Protein 6V4F (pdb70)

CATH classification: 1.10.245.10

Organism: Danio rerio (NCBI:txid7955)

B-factor: mean 29.25, std 13.62, range [14.69, 104.36]

InterPro domains:
  IPR001876 Zinc finger, RanBP2-type [PS01358] (309-328)
  IPR001876 Zinc finger, RanBP2-type [PS50199] (305-334)
  IPR003121 SWIB/MDM2 domain [PF02201] (28-84)
  IPR003121 SWIB/MDM2 domain [PS51925] (22-105)
  IPR013083 Zinc finger, RING/FYVE/PHD-type [G3DSA:3.30.40.10] (434-496)
  IPR015458 MDM4 [PIRSF500699] (6-496)
  IPR016495 p53 negative regulator Mdm2/Mdm4 [PIRSF006748] (3-496)
  IPR036443 Zinc finger, RanBP2-type superfamily [SSF90209] (296-340)
  IPR036885 SWIB/MDM2 domain superfamily [G3DSA:1.10.245.10] (11-108)
  IPR036885 SWIB/MDM2 domain superfamily [SSF47592] (15-117)
  IPR051652 MDM2/MDM4 and MUL1 [PTHR12183] (26-495)

Foldseek 3Di:
DDDPPFKKFFADLLVVLLVVLPDPDGIDTVVVSVVSVVSSQVVVVQADPVHRQKGQCPPHSVCVLLVDRMDGVVGCVSVVVSCVVTIHTD/DDPVVVVVVCCD

Sequence (102 aa):
LPGEGTQVHPRAPLLQILKVAGAQEEVFTVKEVMHHYLGQYIMMKQLYDKQRQHIVHCHDDPLGELLEVGSSFSVKNPSSSPLLYEMLKRNLVILQETFDLWKLLEEN

Nearest PDB structures (foldseek):
  6v4e-assembly1_A  TM=1.009E+00  e=1.513E-18  Danio rerio
  3fdo-assembly3_A  TM=9.880E-01  e=9.657E-14  Homo sapiens
  3fdo-assembly3_A-2  TM=9.880E-01  e=9.657E-14  Homo sapiens
  3fdo-assembly4_A  TM=9.880E-01  e=9.657E-14  Homo sapiens
  3fdo-assembly4_A-2  TM=9.880E-01  e=9.657E-14  Homo sapiens

Radius of gyration: 12.76 Å; Cα contacts (8 Å, |Δi|>4): 145; chains: 2; bounding box: 22×36×26 Å

Solvent-accessible surface area: 5726 Å² total

Secondary structure (DSSP, 8-state):
---SS-EEEE-HHHHHHHHHTT---S-EEHHHHHHHHHHHHHHHT-B-SSSTTEEE-TTSHHHHHHTSSEEETTS-HHHHHHHHHHEEE-/-----HHHH---

Structure (mmCIF, N/CA/C/O backbone):
data_6V4F
#
_entry.id   6V4F
#
_cell.length_a   81.140
_cell.length_b   108.160
_cell.length_c   30.820
_cell.angle_alpha   90.000
_cell.angle_beta   90.000
_cell.angle_gamma   90.000
#
_symmetry.space_group_name_H-M   'C 2 2 21'
#
loop_
_entity.id
_entity.type
_entity.pdbx_description
1 polymer 'Protein Mdm4'
2 polymer 'Stapled Peptide LSQETF(0EH)DLWKLE(MK8)EN(NH2)'
3 non-polymer 'SULFATE ION'
4 water water
#
loop_
_atom_site.group_PDB
_atom_site.id
_atom_site.type_symbol
_atom_site.label_atom_id
_atom_site.label_alt_id
_atom_site.label_comp_id
_atom_site.label_asym_id
_atom_site.label_entity_id
_atom_site.label_seq_id
_atom_site.pdbx_PDB_ins_code
_atom_site.Cartn_x
_atom_site.Cartn_y
_atom_site.Cartn_z
_atom_site.occupancy
_atom_site.B_iso_or_equiv
_atom_site.auth_seq_id
_atom_site.auth_comp_id
_atom_site.auth_asym_id
_atom_site.auth_atom_id
_atom_site.pdbx_PDB_model_num
ATOM 1 N N . LEU A 1 15 ? 23.345 9.410 -11.581 1.00 59.81 17 LEU A N 1
ATOM 2 C CA . LEU A 1 15 ? 22.107 8.849 -11.053 1.00 61.13 17 LEU A CA 1
ATOM 3 C C . LEU A 1 15 ? 21.629 7.681 -11.907 1.00 65.55 17 LEU A C 1
ATOM 4 O O . LEU A 1 15 ? 21.787 7.694 -13.128 1.00 67.63 17 LEU A O 1
ATOM 9 N N . PRO A 1 16 ? 21.037 6.675 -11.265 1.00 66.85 18 PRO A N 1
ATOM 10 C CA . PRO A 1 16 ? 20.518 5.526 -12.013 1.00 68.21 18 PRO A CA 1
ATOM 11 C C . PRO A 1 16 ? 19.443 5.952 -13.001 1.00 69.89 18 PRO A C 1
ATOM 12 O O . PRO A 1 16 ? 18.817 7.006 -12.870 1.00 71.29 18 PRO A O 1
ATOM 16 N N . GLY A 1 17 ? 19.228 5.102 -14.002 1.00 70.51 19 GLY A N 1
ATOM 17 C CA . GLY A 1 17 ? 18.318 5.419 -15.084 1.00 71.05 19 GLY A CA 1
ATOM 18 C C . GLY A 1 17 ? 16.857 5.177 -14.769 1.00 71.45 19 GLY A C 1
ATOM 19 O O . GLY A 1 17 ? 16.341 5.664 -13.759 1.00 73.54 19 GLY A O 1
ATOM 20 N N . GLU A 1 18 ? 16.179 4.425 -15.633 1.00 70.94 20 GLU A N 1
ATOM 21 C CA . GLU A 1 18 ? 14.750 4.176 -15.519 1.00 69.66 20 GLU A CA 1
ATOM 22 C C . GLU A 1 18 ? 14.507 2.751 -15.042 1.00 66.35 20 GLU A C 1
ATOM 23 O O . GLU A 1 18 ? 15.173 1.810 -15.489 1.00 67.13 20 GLU A O 1
ATOM 25 N N . GLY A 1 19 ? 13.539 2.598 -14.139 1.00 61.70 21 GLY A N 1
ATOM 26 C CA . GLY A 1 19 ? 13.245 1.332 -13.517 1.00 57.57 21 GLY A CA 1
ATOM 27 C C . GLY A 1 19 ? 14.082 1.030 -12.291 1.00 53.86 21 GLY A C 1
ATOM 28 O O . GLY A 1 19 ? 13.606 0.347 -11.380 1.00 54.97 21 GLY A O 1
ATOM 29 N N . THR A 1 20 ? 15.317 1.525 -12.246 1.00 50.23 22 THR A N 1
ATOM 30 C CA . THR A 1 20 ? 16.182 1.293 -11.096 1.00 47.03 22 THR A CA 1
ATOM 31 C C . THR A 1 20 ? 15.543 1.855 -9.834 1.00 39.65 22 THR A C 1
ATOM 32 O O . THR A 1 20 ? 15.104 3.008 -9.806 1.00 38.82 22 THR A O 1
ATOM 36 N N . GLN A 1 21 ? 15.498 1.036 -8.786 1.00 37.20 23 GLN A N 1
ATOM 37 C CA . GLN A 1 21 ? 14.838 1.401 -7.541 1.00 34.70 23 GLN A CA 1
ATOM 38 C C . GLN A 1 21 ? 15.803 2.112 -6.601 1.00 32.42 23 GLN A C 1
ATOM 39 O O . GLN A 1 21 ? 16.990 1.783 -6.541 1.00 32.94 23 GLN A O 1
ATOM 45 N N . VAL A 1 22 ? 15.276 3.088 -5.861 1.00 29.29 24 VAL A N 1
ATOM 46 C CA . VAL A 1 22 ? 16.053 3.884 -4.918 1.00 27.27 24 VAL A CA 1
ATOM 47 C C . VAL A 1 22 ? 15.257 4.040 -3.630 1.00 27.25 24 VAL A C 1
ATOM 48 O O . VAL A 1 22 ? 14.021 3.995 -3.629 1.00 28.04 24 VAL A O 1
ATOM 52 N N . HIS A 1 23 ? 15.975 4.231 -2.526 1.00 25.47 25 HIS A N 1
ATOM 53 C CA . HIS A 1 23 ? 15.364 4.492 -1.227 1.00 25.86 25 HIS A CA 1
ATOM 54 C C . HIS A 1 23 ? 15.795 5.869 -0.745 1.00 26.00 25 HIS A C 1
ATOM 55 O O . HIS A 1 23 ? 16.998 6.091 -0.524 1.00 25.64 25 HIS A O 1
ATOM 62 N N . PRO A 1 24 ? 14.874 6.813 -0.570 1.00 24.05 26 PRO A N 1
ATOM 63 C CA . PRO A 1 24 ? 15.267 8.141 -0.082 1.00 22.86 26 PRO A CA 1
ATOM 64 C C . PRO A 1 24 ? 15.642 8.127 1.389 1.00 24.72 26 PRO A C 1
ATOM 65 O O . PRO A 1 24 ? 15.014 7.450 2.208 1.00 26.66 26 PRO A O 1
ATOM 69 N N . ARG A 1 25 ? 16.681 8.891 1.720 1.00 23.98 27 ARG A N 1
ATOM 70 C CA . ARG A 1 25 ? 17.022 9.123 3.112 1.00 26.50 27 ARG A CA 1
ATOM 71 C C . ARG A 1 25 ? 15.902 9.908 3.791 1.00 26.86 27 ARG A C 1
ATOM 72 O O . ARG A 1 25 ? 15.086 10.562 3.136 1.00 26.04 27 ARG A O 1
ATOM 80 N N . ALA A 1 26 ? 15.870 9.841 5.125 1.00 26.68 28 ALA A N 1
ATOM 81 C CA . ALA A 1 26 ? 14.724 10.352 5.880 1.00 26.28 28 ALA A CA 1
ATOM 82 C C . ALA A 1 26 ? 14.340 11.789 5.546 1.00 26.04 28 ALA A C 1
ATOM 83 O O . ALA A 1 26 ? 13.139 12.056 5.377 1.00 25.78 28 ALA A O 1
ATOM 85 N N . PRO A 1 27 ? 15.265 12.751 5.470 1.00 25.12 29 PRO A N 1
ATOM 86 C CA . PRO A 1 27 ? 14.839 14.135 5.195 1.00 24.96 29 PRO A CA 1
ATOM 87 C C . PRO A 1 27 ? 14.175 14.288 3.840 1.00 22.57 29 PRO A C 1
ATOM 88 O O . PRO A 1 27 ? 13.219 15.064 3.697 1.00 22.97 29 PRO A O 1
ATOM 92 N N . LEU A 1 28 ? 14.669 13.573 2.830 1.00 21.31 30 LEU A N 1
ATOM 93 C CA . LEU A 1 28 ? 14.001 13.587 1.533 1.00 20.16 3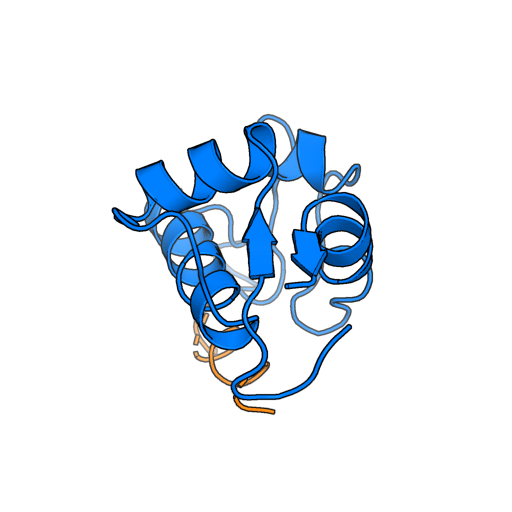0 LEU A CA 1
ATOM 94 C C . LEU A 1 28 ? 12.667 12.854 1.596 1.00 20.50 30 LEU A C 1
ATOM 95 O O . LEU A 1 28 ? 11.666 13.337 1.059 1.00 19.40 30 LEU A O 1
ATOM 100 N N . LEU A 1 29 ? 12.627 11.689 2.257 1.00 20.28 31 LEU A N 1
ATOM 101 C CA . LEU A 1 29 ? 11.373 10.947 2.350 1.00 21.47 31 LEU A CA 1
ATOM 102 C C . LEU A 1 29 ? 10.279 11.782 3.004 1.00 21.04 31 LEU A C 1
ATOM 103 O O . LEU A 1 29 ? 9.112 11.705 2.605 1.00 21.88 31 LEU A O 1
ATOM 108 N N . GLN A 1 30 ? 10.628 12.574 4.022 1.00 21.68 32 GLN A N 1
ATOM 109 C CA . GLN A 1 30 ? 9.617 13.410 4.666 1.00 23.04 32 GLN A CA 1
ATOM 110 C C . GLN A 1 30 ? 9.000 14.394 3.681 1.00 22.54 32 GLN A C 1
ATOM 111 O O . GLN A 1 30 ? 7.791 14.660 3.733 1.00 23.90 32 GLN A O 1
ATOM 117 N N . ILE A 1 31 ? 9.811 14.952 2.779 1.00 20.62 33 ILE A N 1
ATOM 118 C CA . ILE A 1 31 ? 9.275 15.872 1.780 1.00 20.03 33 ILE A CA 1
ATOM 119 C C . ILE A 1 31 ? 8.351 15.131 0.820 1.00 18.85 33 ILE A C 1
ATOM 120 O O . ILE A 1 31 ? 7.248 15.603 0.503 1.00 19.47 33 ILE A O 1
ATOM 125 N N . LEU A 1 32 ? 8.770 13.948 0.362 1.00 18.78 34 LEU A N 1
ATOM 126 C CA . LEU A 1 32 ? 7.921 13.164 -0.530 1.00 19.52 34 LEU A CA 1
ATOM 127 C C . LEU A 1 32 ? 6.604 12.778 0.132 1.00 21.14 34 LEU A C 1
ATOM 128 O O . LEU A 1 32 ? 5.565 12.725 -0.539 1.00 20.58 34 LEU A O 1
ATOM 133 N N . LYS A 1 33 ? 6.622 12.515 1.443 1.00 21.97 35 LYS A N 1
ATOM 134 C CA . LYS A 1 33 ? 5.397 12.150 2.148 1.00 24.04 35 LYS A CA 1
ATOM 135 C C . LYS A 1 33 ? 4.400 13.306 2.171 1.00 25.66 35 LYS A C 1
ATOM 136 O O . LYS A 1 33 ? 3.186 13.088 2.065 1.00 25.52 35 LYS A O 1
ATOM 142 N N . VAL A 1 34 ? 4.887 14.541 2.325 1.00 24.71 36 VAL A N 1
ATOM 143 C CA . VAL A 1 34 ? 3.999 15.698 2.250 1.00 25.62 36 VAL A CA 1
ATOM 144 C C . VAL A 1 34 ? 3.264 15.704 0.922 1.00 25.95 36 VAL A C 1
ATOM 145 O O . VAL A 1 34 ? 2.077 16.053 0.844 1.00 28.58 36 VAL A O 1
ATOM 149 N N . ALA A 1 35 ? 3.959 15.317 -0.143 1.00 25.63 37 ALA A N 1
ATOM 150 C CA . ALA A 1 35 ? 3.398 15.294 -1.481 1.00 26.63 37 ALA A CA 1
ATOM 151 C C . ALA A 1 35 ? 2.512 14.087 -1.725 1.00 27.03 37 ALA A C 1
ATOM 152 O O . ALA A 1 35 ? 1.989 13.939 -2.833 1.00 32.17 37 ALA A O 1
ATOM 154 N N . GLY A 1 36 ? 2.329 13.224 -0.727 1.00 26.23 38 GLY A N 1
ATOM 155 C CA . GLY A 1 36 ? 1.433 12.100 -0.853 1.00 28.16 38 GLY A CA 1
ATOM 156 C C . GLY A 1 36 ? 2.094 10.752 -1.040 1.00 27.81 38 GLY A C 1
ATOM 157 O O . GLY A 1 36 ? 1.376 9.758 -1.204 1.00 30.78 38 GLY A O 1
ATOM 158 N N . ALA A 1 37 ? 3.425 10.675 -1.015 1.00 23.58 39 ALA A N 1
ATOM 159 C CA . ALA A 1 37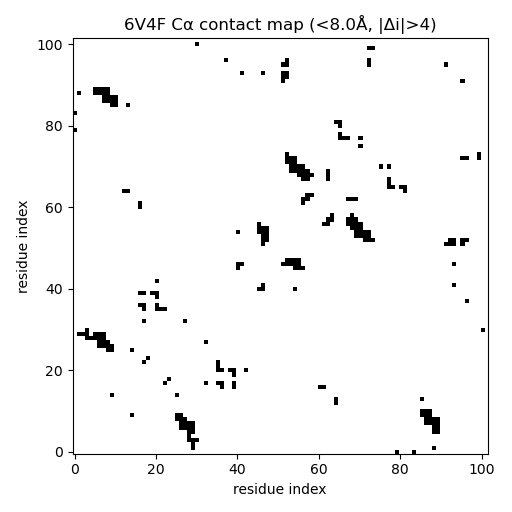 ? 4.083 9.394 -1.239 1.00 23.80 39 ALA A CA 1
ATOM 160 C C . ALA A 1 37 ? 3.923 8.507 -0.012 1.00 27.81 39 ALA A C 1
ATOM 161 O O . ALA A 1 37 ? 4.238 8.911 1.111 1.00 30.61 39 ALA A O 1
ATOM 163 N N . GLN A 1 38 ? 3.428 7.294 -0.218 1.00 33.19 40 GLN A N 1
ATOM 164 C CA . GLN A 1 38 ? 3.268 6.360 0.884 1.00 39.79 40 GLN A CA 1
ATOM 165 C C . GLN A 1 38 ? 4.261 5.212 0.843 1.00 40.28 40 GLN A C 1
ATOM 166 O O . GLN A 1 38 ? 4.286 4.398 1.772 1.00 43.36 40 GLN A O 1
ATOM 172 N N . GLU A 1 39 ? 5.093 5.138 -0.187 1.00 38.55 41 GLU A N 1
ATOM 173 C CA . GLU A 1 39 ? 6.035 4.043 -0.342 1.00 39.86 41 GLU A CA 1
ATOM 174 C C . GLU A 1 39 ? 7.399 4.424 0.222 1.00 32.99 41 GLU A C 1
ATOM 175 O O . GLU A 1 39 ? 7.668 5.578 0.569 1.00 31.55 41 GLU A O 1
ATOM 181 N N . GLU A 1 40 ? 8.267 3.415 0.316 1.00 33.12 42 GLU A N 1
ATOM 182 C CA . GLU A 1 40 ? 9.642 3.592 0.749 1.00 34.24 42 GLU A CA 1
ATOM 183 C C . GLU A 1 40 ? 10.637 3.467 -0.389 1.00 32.11 42 GLU A C 1
ATOM 184 O O . GLU A 1 40 ? 11.775 3.928 -0.248 1.00 32.48 42 GLU A O 1
ATOM 190 N N . VAL A 1 41 ? 10.238 2.865 -1.504 1.00 30.71 43 VAL A N 1
ATOM 191 C CA . VAL A 1 41 ? 11.122 2.607 -2.631 1.00 29.22 43 VAL A CA 1
ATOM 192 C C . VAL A 1 41 ? 10.489 3.199 -3.879 1.00 28.92 43 VAL A C 1
ATOM 193 O O . VAL A 1 41 ? 9.278 3.076 -4.093 1.00 29.85 43 VAL A O 1
ATOM 197 N N . PHE A 1 42 ? 11.314 3.846 -4.700 1.00 26.17 44 PHE A N 1
ATOM 198 C CA . PHE A 1 42 ? 10.855 4.632 -5.832 1.00 25.64 44 PHE A CA 1
ATOM 199 C C . PHE A 1 42 ? 11.799 4.395 -6.997 1.00 27.26 44 PHE A C 1
ATOM 200 O O . PHE A 1 42 ? 12.899 3.866 -6.833 1.00 30.06 44 PHE A O 1
ATOM 208 N N . THR A 1 43 ? 11.361 4.789 -8.188 1.00 27.83 45 THR A N 1
ATOM 209 C CA . THR A 1 43 ? 12.302 5.107 -9.249 1.00 28.08 45 THR A CA 1
ATOM 210 C C . THR A 1 43 ? 12.660 6.585 -9.137 1.00 25.02 45 THR A C 1
ATOM 211 O O . THR A 1 43 ? 11.963 7.363 -8.485 1.00 23.15 45 THR A O 1
ATOM 215 N N . VAL A 1 44 ? 13.745 6.981 -9.809 1.00 26.10 46 VAL A N 1
ATOM 216 C CA . VAL A 1 44 ? 14.113 8.397 -9.817 1.00 25.37 46 VAL A CA 1
ATOM 217 C C . VAL A 1 44 ? 12.987 9.242 -10.404 1.00 23.75 46 VAL A C 1
ATOM 218 O O . VAL A 1 44 ? 12.688 10.337 -9.908 1.00 22.59 46 VAL A O 1
ATOM 222 N N . LYS A 1 45 ? 12.351 8.752 -11.472 1.00 24.74 47 LYS A N 1
ATOM 223 C CA . LYS A 1 45 ? 11.249 9.491 -12.079 1.00 25.38 47 LYS A CA 1
ATOM 224 C C . LYS A 1 45 ? 10.110 9.702 -11.089 1.00 25.07 47 LYS A C 1
ATOM 225 O O . LYS A 1 45 ? 9.498 10.776 -11.057 1.00 24.10 47 LYS A O 1
ATOM 231 N N . GLU A 1 46 ? 9.798 8.682 -10.285 1.00 24.93 48 GLU A N 1
ATOM 232 C CA . GLU A 1 46 ? 8.754 8.835 -9.273 1.00 23.79 48 GLU A CA 1
ATOM 233 C C . GLU A 1 46 ? 9.154 9.849 -8.208 1.00 23.07 48 GLU A C 1
ATOM 234 O O . GLU A 1 46 ? 8.326 10.655 -7.767 1.00 22.90 48 GLU A O 1
ATOM 240 N N . VAL A 1 47 ? 10.412 9.827 -7.776 1.00 21.23 49 VAL A N 1
ATOM 241 C CA . VAL A 1 47 ? 10.891 10.867 -6.869 1.00 20.69 49 VAL A CA 1
ATOM 242 C C . VAL A 1 47 ? 10.671 12.248 -7.480 1.00 19.91 49 VAL A C 1
ATOM 243 O O . VAL A 1 47 ? 10.159 13.163 -6.824 1.00 20.75 49 VAL A O 1
ATOM 247 N N . MET A 1 48 ? 11.029 12.411 -8.758 1.00 19.82 50 MET A N 1
ATOM 248 C CA . MET A 1 48 ? 10.834 13.706 -9.408 1.00 20.67 50 MET A CA 1
ATOM 249 C C . MET A 1 48 ? 9.361 14.079 -9.480 1.00 20.06 50 MET A C 1
ATOM 250 O O . MET A 1 48 ? 9.003 15.255 -9.335 1.00 20.24 50 MET A O 1
ATOM 255 N N A HIS A 1 49 ? 8.486 13.097 -9.702 0.57 20.84 51 HIS A N 1
ATOM 256 N N B HIS A 1 49 ? 8.496 13.092 -9.733 0.43 21.88 51 HIS A N 1
ATOM 257 C CA A HIS A 1 49 ? 7.055 13.378 -9.698 0.57 21.92 51 HIS A CA 1
ATOM 258 C CA B HIS A 1 49 ? 7.055 13.316 -9.691 0.43 24.68 51 HIS A CA 1
ATOM 259 C C A HIS A 1 49 ? 6.617 13.953 -8.357 0.57 20.52 51 HIS A C 1
ATOM 260 C C B HIS A 1 49 ? 6.650 13.953 -8.369 0.43 22.44 51 HIS A C 1
ATOM 261 O O A HIS A 1 49 ? 5.922 14.973 -8.301 0.57 20.08 51 HIS A O 1
ATOM 262 O O B HIS A 1 49 ? 6.015 15.013 -8.339 0.43 22.36 51 HIS A O 1
ATOM 275 N N . TYR A 1 50 ? 7.032 13.321 -7.259 1.00 21.05 52 TYR A N 1
ATOM 276 C CA . TYR A 1 50 ? 6.612 13.803 -5.946 1.00 20.45 52 TYR A CA 1
ATOM 277 C C . TYR A 1 50 ? 7.239 15.145 -5.603 1.00 20.27 52 TYR A C 1
ATOM 278 O O . TYR A 1 50 ? 6.589 15.972 -4.953 1.00 21.81 52 TYR A O 1
ATOM 287 N N . LEU A 1 51 ? 8.478 15.393 -6.049 1.00 19.82 53 LEU A N 1
ATOM 288 C CA . LEU A 1 51 ? 9.105 16.685 -5.788 1.00 19.67 53 LEU A CA 1
ATOM 289 C C . LEU A 1 51 ? 8.383 17.791 -6.542 1.00 19.51 53 LEU A C 1
ATOM 290 O O . LEU A 1 51 ? 8.179 18.890 -6.005 1.00 18.79 53 LEU A O 1
ATOM 295 N N . GLY A 1 52 ? 7.980 17.513 -7.785 1.00 19.63 54 GLY A N 1
ATOM 296 C CA . GLY A 1 52 ? 7.173 18.475 -8.512 1.00 19.18 54 GLY A CA 1
ATOM 297 C C . GLY A 1 52 ? 5.857 18.752 -7.819 1.00 18.92 54 GLY A C 1
ATOM 298 O O . GLY A 1 52 ? 5.440 19.907 -7.698 1.00 18.87 54 GLY A O 1
ATOM 299 N N . GLN A 1 53 ? 5.192 17.694 -7.344 1.00 19.66 55 GLN A N 1
ATOM 300 C CA . GLN A 1 53 ? 3.969 17.858 -6.569 1.00 20.75 55 GLN A CA 1
ATOM 301 C C . GLN A 1 53 ? 4.208 18.706 -5.328 1.00 17.84 55 GLN A C 1
ATOM 302 O O . GLN A 1 53 ? 3.393 19.573 -4.995 1.00 18.43 55 GLN A O 1
ATOM 308 N N . TYR A 1 54 ? 5.310 18.455 -4.618 1.00 17.49 56 TYR A N 1
ATOM 309 C CA . TYR A 1 54 ? 5.601 19.204 -3.398 1.00 16.43 56 TYR A CA 1
ATOM 310 C C . TYR A 1 54 ? 5.743 20.690 -3.703 1.00 15.74 56 TYR A C 1
ATOM 311 O O . TYR A 1 54 ? 5.156 21.545 -3.022 1.00 15.21 56 TYR A O 1
ATOM 320 N N . ILE A 1 55 ? 6.535 21.013 -4.726 1.00 15.33 57 ILE A N 1
ATOM 321 C CA . ILE A 1 55 ? 6.771 22.410 -5.072 1.00 16.32 57 ILE A CA 1
ATOM 322 C C . ILE A 1 55 ? 5.464 23.084 -5.449 1.00 16.25 57 ILE A C 1
ATOM 323 O O . ILE A 1 55 ? 5.203 24.234 -5.075 1.00 15.82 57 ILE A O 1
ATOM 328 N N . MET A 1 56 ? 4.625 22.375 -6.199 1.00 17.26 58 MET A N 1
ATOM 329 C CA . MET A 1 56 ? 3.312 22.885 -6.570 1.00 19.41 58 MET A CA 1
ATOM 330 C C . MET A 1 56 ? 2.447 23.123 -5.333 1.00 19.26 58 MET A C 1
ATOM 331 O O . MET A 1 56 ? 1.835 24.194 -5.177 1.00 20.58 58 MET A O 1
ATOM 336 N N . MET A 1 57 ? 2.358 22.122 -4.452 1.00 18.56 59 MET A N 1
ATOM 337 C CA . MET A 1 57 ? 1.476 22.227 -3.290 1.00 17.96 59 MET A CA 1
ATOM 338 C C . MET A 1 57 ? 1.889 23.374 -2.380 1.00 17.83 59 MET A C 1
ATOM 339 O O . MET A 1 57 ? 1.038 24.066 -1.810 1.00 20.04 59 MET A O 1
ATOM 344 N N . LYS A 1 58 ? 3.192 23.560 -2.192 1.00 18.08 60 LYS A N 1
ATOM 345 C CA . LYS A 1 58 ? 3.715 24.599 -1.318 1.00 18.20 60 LYS A CA 1
ATOM 346 C C . LYS A 1 58 ? 3.861 25.927 -2.038 1.00 17.06 60 LYS A C 1
ATOM 347 O O . LYS A 1 58 ? 4.244 26.922 -1.416 1.00 20.00 60 LYS A O 1
ATOM 353 N N . GLN A 1 59 ? 3.583 25.951 -3.344 1.00 15.69 61 GLN A N 1
ATOM 354 C CA . GLN A 1 59 ? 3.600 27.177 -4.129 1.00 16.42 61 GLN A CA 1
ATOM 355 C C . GLN A 1 59 ? 4.962 27.860 -4.052 1.00 16.47 61 GLN A C 1
ATOM 356 O O . GLN A 1 59 ? 5.069 29.077 -3.904 1.00 19.01 61 GLN A O 1
ATOM 362 N N . LEU A 1 60 ? 6.017 27.058 -4.215 1.00 14.69 62 LEU A N 1
ATOM 363 C CA . LEU A 1 60 ? 7.370 27.588 -4.104 1.00 15.60 62 LEU A CA 1
ATOM 364 C C . LEU A 1 60 ? 7.857 28.197 -5.408 1.00 15.94 62 LEU A C 1
ATOM 365 O O . LEU A 1 60 ? 8.824 28.964 -5.387 1.00 18.08 62 LEU A O 1
ATOM 370 N N . TYR A 1 61 ? 7.221 27.881 -6.533 1.00 15.67 63 TYR A N 1
ATOM 371 C CA . TYR A 1 61 ? 7.632 28.482 -7.793 1.00 17.36 63 TYR A CA 1
ATOM 372 C C . TYR A 1 61 ? 7.292 29.972 -7.810 1.00 17.65 63 TYR A C 1
ATOM 373 O O . TYR A 1 61 ? 6.318 30.430 -7.194 1.00 18.44 63 TYR A O 1
ATOM 382 N N . ASP A 1 62 ? 8.123 30.731 -8.517 1.00 18.49 64 ASP A N 1
ATOM 383 C CA . ASP A 1 62 ? 7.863 32.145 -8.729 1.00 20.51 64 ASP A CA 1
ATOM 384 C C . ASP A 1 62 ? 6.590 32.309 -9.559 1.00 20.83 64 ASP A C 1
ATOM 385 O O . ASP A 1 62 ? 6.420 31.660 -10.594 1.00 20.92 64 ASP A O 1
ATOM 390 N N . LYS A 1 63 ? 5.683 33.175 -9.106 1.00 23.03 65 LYS A N 1
ATOM 391 C CA . LYS A 1 63 ? 4.387 33.256 -9.777 1.00 26.48 65 LYS A CA 1
ATOM 392 C C . LYS A 1 63 ? 4.501 33.833 -11.183 1.00 25.94 65 LYS A C 1
ATOM 393 O O . LYS A 1 63 ? 3.696 33.491 -12.060 1.00 25.26 65 LYS A O 1
ATOM 399 N N . GLN A 1 64 ? 5.484 34.698 -11.422 1.00 23.10 66 GLN A N 1
ATOM 400 C CA . GLN A 1 64 ? 5.624 35.341 -12.718 1.00 26.81 66 GLN A CA 1
ATOM 401 C C . GLN A 1 64 ? 6.603 34.635 -13.642 1.00 25.84 66 GLN A C 1
ATOM 402 O O . GLN A 1 64 ? 6.387 34.626 -14.857 1.00 30.24 66 GLN A O 1
ATOM 408 N N . ARG A 1 65 ? 7.668 34.048 -13.108 1.00 23.12 67 ARG A N 1
ATOM 409 C CA . ARG A 1 65 ? 8.694 33.370 -13.902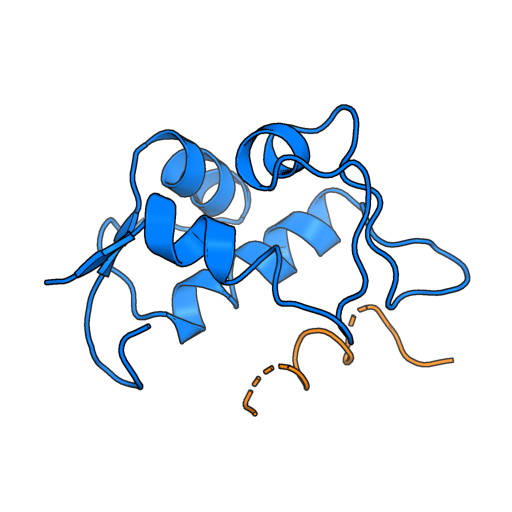 1.00 20.98 67 ARG A CA 1
ATOM 410 C C . ARG A 1 65 ? 8.760 31.949 -13.345 1.00 19.79 67 ARG A C 1
ATOM 411 O O . ARG A 1 65 ? 9.569 31.652 -12.466 1.00 18.75 67 ARG A O 1
ATOM 419 N N . GLN A 1 66 ? 7.899 31.073 -13.859 1.00 17.84 68 GLN A N 1
ATOM 420 C CA . GLN A 1 66 ? 7.559 29.841 -13.157 1.00 17.36 68 GLN A CA 1
ATOM 421 C C . GLN A 1 66 ? 8.602 28.740 -13.290 1.00 17.75 68 GLN A C 1
ATOM 422 O O . GLN A 1 66 ? 8.437 27.683 -12.673 1.00 18.72 68 GLN A O 1
ATOM 428 N N . HIS A 1 67 ? 9.688 28.976 -14.030 1.00 17.01 69 HIS A N 1
ATOM 429 C CA . HIS A 1 67 ? 10.823 28.063 -13.979 1.00 16.78 69 HIS A CA 1
ATOM 430 C C . HIS A 1 67 ? 11.734 28.322 -12.782 1.00 16.39 69 HIS A C 1
ATOM 431 O O . HIS A 1 67 ? 12.647 27.527 -12.537 1.00 18.37 69 HIS A O 1
ATOM 438 N N . ILE A 1 68 ? 11.520 29.405 -12.038 1.00 16.71 70 ILE A N 1
ATOM 439 C CA . ILE A 1 68 ? 12.310 29.710 -10.848 1.00 16.02 70 ILE A CA 1
ATOM 440 C C . ILE A 1 68 ? 11.570 29.178 -9.627 1.00 16.47 70 ILE A C 1
ATOM 441 O O . ILE A 1 68 ? 10.364 29.408 -9.470 1.00 18.11 70 ILE A O 1
ATOM 446 N N . VAL A 1 69 ? 12.283 28.462 -8.765 1.00 15.92 71 VAL A N 1
ATOM 447 C CA . VAL A 1 69 ? 11.729 27.923 -7.528 1.00 16.85 71 VAL A CA 1
ATOM 448 C C . VAL A 1 69 ? 12.448 28.593 -6.366 1.00 16.20 71 VAL A C 1
ATOM 449 O O . VAL A 1 69 ? 13.682 28.560 -6.298 1.00 19.00 71 VAL A O 1
ATOM 453 N N . HIS A 1 70 ? 11.676 29.206 -5.464 1.00 16.79 72 HIS A N 1
ATOM 454 C CA . HIS A 1 70 ? 12.199 29.884 -4.277 1.00 17.97 72 HIS A CA 1
ATOM 455 C C . HIS A 1 70 ? 12.012 28.934 -3.098 1.00 19.63 72 HIS A C 1
ATOM 456 O O . HIS A 1 70 ? 10.900 28.761 -2.596 1.00 21.21 72 HIS A O 1
ATOM 463 N N . CYS A 1 71 ? 13.096 28.299 -2.665 1.00 21.15 73 CYS A N 1
ATOM 464 C CA . CYS A 1 71 ? 13.024 27.261 -1.649 1.00 23.05 73 CYS A CA 1
ATOM 465 C C . CYS A 1 71 ? 13.669 27.662 -0.335 1.00 23.23 73 CYS A C 1
ATOM 466 O O . CYS A 1 71 ? 13.730 26.840 0.589 1.00 23.37 73 CYS A O 1
ATOM 469 N N . HIS A 1 72 ? 14.140 28.899 -0.219 1.00 22.92 74 HIS A N 1
ATOM 470 C CA . HIS A 1 72 ? 14.658 29.369 1.052 1.00 23.28 74 HIS A CA 1
ATOM 471 C C . HIS A 1 72 ? 13.535 29.328 2.080 1.00 26.57 74 HIS A C 1
ATOM 472 O O . HIS A 1 72 ? 12.349 29.430 1.744 1.00 30.90 74 HIS A O 1
ATOM 479 N N . ASP A 1 73 ? 13.903 29.133 3.336 1.00 27.76 75 ASP A N 1
ATOM 480 C CA . ASP A 1 73 ? 12.930 29.071 4.419 1.00 28.66 75 ASP A CA 1
ATOM 481 C C . ASP A 1 73 ? 11.918 27.935 4.242 1.00 29.70 75 ASP A C 1
ATOM 482 O O . ASP A 1 73 ? 10.820 27.979 4.799 1.00 33.69 75 ASP A O 1
ATOM 487 N N . ASP A 1 74 ? 12.258 26.915 3.467 1.00 24.30 76 ASP A N 1
ATOM 488 C CA . ASP A 1 74 ? 11.453 25.711 3.341 1.00 22.23 76 ASP A CA 1
ATOM 489 C C . ASP A 1 74 ? 12.366 24.517 3.548 1.00 21.63 76 ASP A C 1
ATOM 490 O O . ASP A 1 74 ? 13.554 24.578 3.214 1.00 22.04 76 ASP A O 1
ATOM 495 N N . PRO A 1 75 ? 11.848 23.417 4.092 1.00 20.53 77 PRO A N 1
ATOM 496 C CA . PRO A 1 75 ? 12.700 22.227 4.236 1.00 19.62 77 PRO A CA 1
ATOM 497 C C . PRO A 1 75 ? 13.366 21.793 2.940 1.00 19.71 77 PRO A C 1
ATOM 498 O O . PRO A 1 75 ? 14.466 21.227 2.971 1.00 20.50 77 PRO A O 1
ATOM 502 N N . LEU A 1 76 ? 12.738 22.039 1.791 1.00 18.79 78 LEU A N 1
ATOM 503 C CA . LEU A 1 76 ? 13.370 21.651 0.536 1.00 18.42 78 LEU A CA 1
ATOM 504 C C . LEU A 1 76 ? 14.672 22.418 0.317 1.00 18.57 78 LEU A C 1
ATOM 505 O O . LEU A 1 76 ? 15.653 21.856 -0.184 1.00 18.80 78 LEU A O 1
ATOM 510 N N . GLY A 1 77 ? 14.698 23.707 0.675 1.00 18.96 79 GLY A N 1
ATOM 511 C CA . GLY A 1 77 ? 15.927 24.479 0.549 1.00 18.37 79 GLY A CA 1
ATOM 512 C C . GLY A 1 77 ? 17.045 23.955 1.426 1.00 18.86 79 GLY A C 1
ATOM 513 O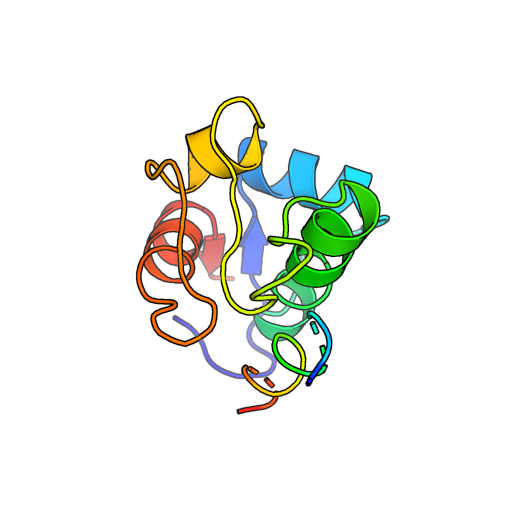 O . GLY A 1 77 ? 18.218 24.032 1.058 1.00 18.93 79 GLY A O 1
ATOM 514 N N . GLU A 1 78 ? 16.705 23.414 2.596 1.00 20.78 80 GLU A N 1
ATOM 515 C CA . GLU A 1 78 ? 17.733 22.837 3.456 1.00 21.89 80 GLU A CA 1
ATOM 516 C C . GLU A 1 78 ? 18.393 21.634 2.795 1.00 19.92 80 GLU A C 1
ATOM 517 O O . GLU A 1 78 ? 19.608 21.439 2.920 1.00 21.84 80 GLU A O 1
ATOM 523 N N . LEU A 1 79 ? 17.609 20.817 2.087 1.00 19.25 81 LEU A N 1
ATOM 524 C CA . LEU A 1 79 ? 18.169 19.677 1.368 1.00 20.27 81 LEU A CA 1
ATOM 525 C C . LEU A 1 79 ? 18.944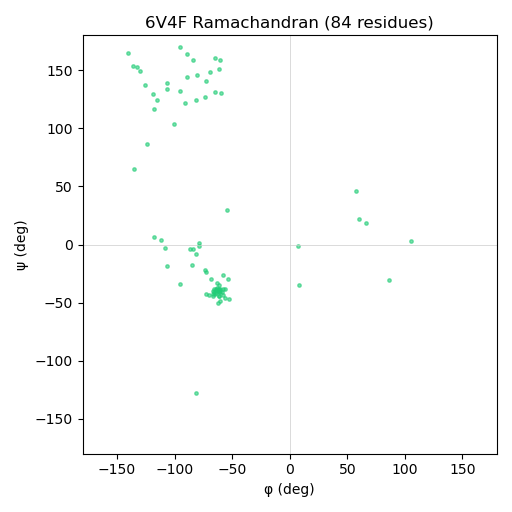 20.122 0.136 1.00 19.07 81 LEU A C 1
ATOM 526 O O . LEU A 1 79 ? 20.019 19.586 -0.156 1.00 21.38 81 LEU A O 1
ATOM 531 N N . LEU A 1 80 ? 18.402 21.081 -0.620 1.00 17.74 82 LEU A N 1
ATOM 532 C CA . LEU A 1 80 ? 19.073 21.548 -1.833 1.00 18.29 82 LEU A CA 1
ATOM 533 C C . LEU A 1 80 ? 20.304 22.394 -1.539 1.00 18.40 82 LEU A C 1
ATOM 534 O O . LEU A 1 80 ? 21.191 22.487 -2.394 1.00 19.48 82 LEU A O 1
ATOM 539 N N . GLU A 1 81 ? 20.382 23.007 -0.358 1.00 17.94 83 GLU A N 1
ATOM 540 C CA . GLU A 1 81 ? 21.491 23.869 0.045 1.00 17.15 83 GLU A CA 1
ATOM 541 C C . GLU A 1 81 ? 21.582 25.145 -0.782 1.00 16.98 83 GLU A C 1
ATOM 542 O O . GLU A 1 81 ? 22.628 25.802 -0.801 1.00 17.57 83 GLU A O 1
ATOM 548 N N . VAL A 1 82 ? 20.495 25.516 -1.456 1.00 18.04 84 VAL A N 1
ATOM 549 C CA . VAL A 1 82 ? 20.400 26.756 -2.215 1.00 18.39 84 VAL A CA 1
ATOM 550 C C . VAL A 1 82 ? 19.083 27.431 -1.861 1.00 17.63 84 VAL A C 1
ATOM 551 O O . VAL A 1 82 ? 18.105 26.768 -1.501 1.00 18.96 84 VAL A O 1
ATOM 555 N N . GLY A 1 83 ? 19.049 28.764 -1.980 1.00 18.24 85 GLY A N 1
ATOM 556 C CA . GLY A 1 83 ? 17.813 29.483 -1.716 1.00 18.10 85 GLY A CA 1
ATOM 557 C C . GLY A 1 83 ? 16.842 29.501 -2.876 1.00 16.93 85 GLY A C 1
ATOM 558 O O . GLY A 1 83 ? 15.640 29.698 -2.669 1.00 17.08 85 GLY A O 1
ATOM 559 N N A SER A 1 84 ? 17.330 29.294 -4.090 0.63 17.55 86 SER A N 1
ATOM 560 N N B SER A 1 84 ? 17.342 29.341 -4.096 0.37 17.49 86 SER A N 1
ATOM 561 C CA A SER A 1 84 ? 16.462 29.237 -5.254 0.63 17.99 86 SER A CA 1
ATOM 562 C CA B SER A 1 84 ? 16.504 29.287 -5.282 0.37 17.72 86 SER A CA 1
ATOM 563 C C A SER A 1 84 ? 17.207 28.490 -6.345 0.63 16.72 86 SER A C 1
ATOM 564 C C B SER A 1 84 ? 17.209 28.417 -6.308 0.37 17.07 86 SER A C 1
ATOM 565 O O A SER A 1 84 ? 18.437 28.379 -6.317 0.63 18.00 86 SER A O 1
ATOM 566 O O B SER A 1 84 ? 18.410 28.154 -6.206 0.37 17.46 86 SER A O 1
ATOM 571 N N . PHE A 1 85 ? 16.447 27.963 -7.298 1.00 16.97 87 PHE A N 1
ATOM 572 C CA . PHE A 1 85 ? 17.034 27.268 -8.431 1.00 16.68 87 PHE A CA 1
ATOM 573 C C . PHE A 1 85 ? 16.118 27.417 -9.630 1.00 15.87 87 PHE A C 1
ATOM 574 O O . PHE A 1 85 ? 14.942 27.772 -9.501 1.00 17.73 87 PHE A O 1
ATOM 582 N N . SER A 1 86 ? 16.659 27.116 -10.800 1.00 17.01 88 SER A N 1
ATOM 583 C CA . SER A 1 86 ? 15.898 27.130 -12.038 1.00 16.84 88 SER A CA 1
ATOM 584 C C . SER A 1 86 ? 15.648 25.699 -12.481 1.00 15.22 88 SER A C 1
ATOM 585 O O . SER A 1 86 ? 16.571 24.878 -12.490 1.00 16.69 88 SER A O 1
ATOM 588 N N . VAL A 1 87 ? 14.406 25.408 -12.871 1.00 17.08 89 VAL A N 1
ATOM 589 C CA . VAL A 1 87 ? 14.084 24.100 -13.426 1.00 17.82 89 VAL A CA 1
ATOM 590 C C . VAL A 1 87 ? 14.929 23.816 -14.660 1.00 17.58 89 VAL A C 1
ATOM 591 O O . VAL A 1 87 ? 15.198 22.650 -14.982 1.00 20.34 89 VAL A O 1
ATOM 595 N N . LYS A 1 88 ? 15.380 24.866 -15.349 1.00 18.65 90 LYS A N 1
ATOM 596 C CA . LYS A 1 88 ? 16.218 24.758 -16.535 1.00 19.88 90 LYS A CA 1
ATOM 597 C C . LYS A 1 88 ? 17.703 24.614 -16.211 1.00 18.99 90 LYS A C 1
ATOM 598 O O . LYS A 1 88 ? 18.514 24.442 -17.132 1.00 19.44 90 LYS A O 1
ATOM 604 N N . ASN A 1 89 ? 18.076 24.677 -14.934 1.00 17.44 91 ASN A N 1
ATOM 605 C CA . ASN A 1 89 ? 19.456 24.488 -14.476 1.00 17.46 91 ASN A CA 1
ATOM 606 C C . ASN A 1 89 ? 19.361 23.563 -13.268 1.00 18.82 91 ASN A C 1
ATOM 607 O O . ASN A 1 89 ? 19.633 23.964 -12.130 1.00 19.54 91 ASN A O 1
ATOM 612 N N . PRO A 1 90 ? 18.930 22.319 -13.477 1.00 19.08 92 PRO A N 1
ATOM 613 C CA . PRO A 1 90 ? 18.512 21.467 -12.355 1.00 19.53 92 PRO A CA 1
ATOM 614 C C . PRO A 1 90 ? 19.638 20.774 -11.598 1.00 19.91 92 PRO A C 1
ATOM 615 O O . PRO A 1 90 ? 19.343 19.953 -10.726 1.00 19.98 92 PRO A O 1
ATOM 619 N N A SER A 1 91 ? 20.903 21.083 -11.879 0.30 19.63 93 SER A N 1
ATOM 620 N N B SER A 1 91 ? 20.902 21.075 -11.891 0.42 19.74 93 SER A N 1
ATOM 621 N N C SER A 1 91 ? 20.896 21.089 -11.905 0.28 20.28 93 SER A N 1
ATOM 622 C CA A SER A 1 91 ? 22.000 20.390 -11.206 0.30 19.01 93 SER A CA 1
ATOM 623 C CA B SER A 1 91 ? 22.007 20.406 -11.209 0.42 19.77 93 SER A CA 1
ATOM 624 C CA C SER A 1 91 ? 22.032 20.463 -11.229 0.28 20.22 93 SER A CA 1
ATOM 625 C C A SER A 1 91 ? 21.889 20.378 -9.684 0.30 19.48 93 SER A C 1
ATOM 626 C C B SER A 1 91 ? 21.880 20.379 -9.689 0.42 20.44 93 SER A C 1
ATOM 627 C C C SER A 1 91 ? 21.879 20.388 -9.715 0.28 19.95 93 SER A C 1
ATOM 628 O O A SER A 1 91 ? 22.201 19.337 -9.083 0.30 19.93 93 SER A O 1
ATOM 629 O O B SER A 1 91 ? 22.171 19.329 -9.095 0.42 21.19 93 SER A O 1
ATOM 630 O O C SER A 1 91 ? 22.143 19.318 -9.146 0.28 19.82 93 SER A O 1
ATOM 637 N N . PRO A 1 92 ? 21.474 21.454 -9.006 1.00 18.90 94 PRO A N 1
ATOM 638 C CA . PRO A 1 92 ? 21.340 21.362 -7.536 1.00 18.97 94 PRO A CA 1
ATOM 639 C C . PRO A 1 92 ? 20.357 20.298 -7.109 1.00 20.01 94 PRO A C 1
ATOM 640 O O . PRO A 1 92 ? 20.542 19.667 -6.056 1.00 19.46 94 PRO A O 1
ATOM 644 N N A L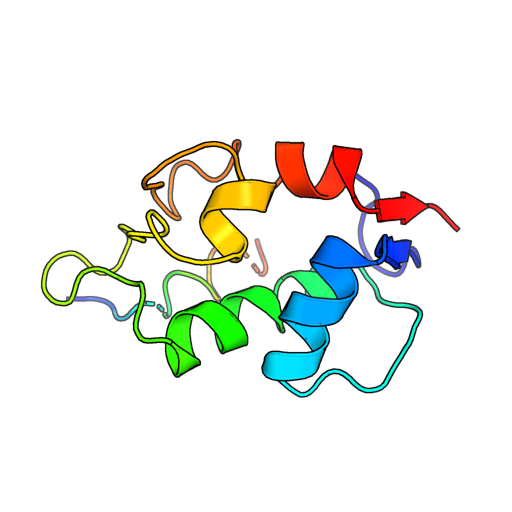EU A 1 93 ? 19.317 20.071 -7.909 0.59 18.92 95 LEU A N 1
ATOM 645 N N B LEU A 1 93 ? 19.286 20.103 -7.881 0.41 19.48 95 LEU A N 1
ATOM 646 C CA A LEU A 1 93 ? 18.332 19.048 -7.586 0.59 19.36 95 LEU A CA 1
ATOM 647 C CA B LEU A 1 93 ? 18.339 19.035 -7.585 0.41 19.64 95 LEU A CA 1
ATOM 648 C C A LEU A 1 93 ? 18.938 17.656 -7.709 0.59 19.17 95 LEU A C 1
ATOM 649 C C B LEU A 1 93 ? 19.024 17.682 -7.665 0.41 19.23 95 LEU A C 1
ATOM 650 O O A LEU A 1 93 ? 18.753 16.807 -6.830 0.59 20.21 95 LEU A O 1
ATOM 651 O O B LEU A 1 93 ? 18.974 16.886 -6.720 0.41 19.14 95 LEU A O 1
ATOM 660 N N . TYR A 1 94 ? 19.675 17.408 -8.795 1.00 18.83 96 TYR A N 1
ATOM 661 C CA . TYR A 1 94 ? 20.269 16.093 -9.000 1.00 19.14 96 TYR A CA 1
ATOM 662 C C . TYR A 1 94 ? 21.431 15.846 -8.050 1.00 20.48 96 TYR A C 1
ATOM 663 O O . TYR A 1 94 ? 21.636 14.707 -7.618 1.00 21.31 96 TYR A O 1
ATOM 672 N N . GLU A 1 95 ? 22.186 16.894 -7.690 1.00 18.66 97 GLU A N 1
ATOM 673 C CA . GLU A 1 95 ? 23.219 16.736 -6.670 1.00 19.89 97 GLU A CA 1
ATOM 674 C C . GLU A 1 95 ? 22.600 16.369 -5.328 1.00 19.61 97 GLU A C 1
ATOM 675 O O . GLU A 1 95 ? 23.128 15.515 -4.599 1.00 21.11 97 GLU A O 1
ATOM 681 N N . MET A 1 96 ? 21.480 17.006 -4.983 1.00 17.79 98 MET A N 1
ATOM 682 C CA . MET A 1 96 ? 20.760 16.635 -3.769 1.00 18.50 98 MET A CA 1
ATOM 683 C C . MET A 1 96 ? 20.289 15.184 -3.828 1.00 18.65 98 MET A C 1
ATOM 684 O O . MET A 1 96 ? 20.418 14.441 -2.848 1.00 19.98 98 MET A O 1
ATOM 689 N N . LEU A 1 97 ? 19.736 14.760 -4.969 1.00 19.11 99 LEU A N 1
ATOM 690 C CA . LEU A 1 97 ? 19.279 13.380 -5.082 1.00 20.11 99 LEU A CA 1
ATOM 691 C C . LEU A 1 97 ? 20.431 12.396 -4.902 1.00 22.68 99 LEU A C 1
ATOM 692 O O . LEU A 1 97 ? 20.265 11.349 -4.264 1.00 23.56 99 LEU A O 1
ATOM 697 N N . LYS A 1 98 ? 21.612 12.715 -5.440 1.00 22.71 100 LYS A N 1
ATOM 698 C CA . LYS A 1 98 ? 22.750 11.814 -5.264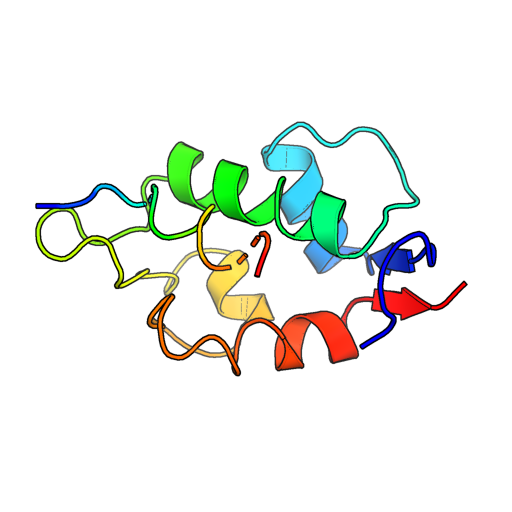 1.00 24.79 100 LYS A CA 1
ATOM 699 C C . LYS A 1 98 ? 23.100 11.654 -3.791 1.00 25.70 100 LYS A C 1
ATOM 700 O O . LYS A 1 98 ? 23.445 10.551 -3.345 1.00 27.14 100 LYS A O 1
ATOM 706 N N . ARG A 1 99 ? 23.011 12.745 -3.016 1.00 24.50 101 ARG A N 1
ATOM 707 C CA . ARG A 1 99 ? 23.290 12.682 -1.583 1.00 24.63 101 ARG A CA 1
ATOM 708 C C . ARG A 1 99 ? 22.177 11.997 -0.805 1.00 25.35 101 ARG A C 1
ATOM 709 O O . ARG A 1 99 ? 22.416 11.520 0.310 1.00 28.29 101 ARG A O 1
ATOM 717 N N . ASN A 1 100 ? 20.964 11.954 -1.347 1.00 24.12 102 ASN A N 1
ATOM 718 C CA . ASN A 1 100 ? 19.804 11.557 -0.557 1.00 23.17 102 ASN A CA 1
ATOM 719 C C . ASN A 1 100 ? 19.112 10.296 -1.056 1.00 24.73 102 ASN A C 1
ATOM 720 O O . ASN A 1 100 ?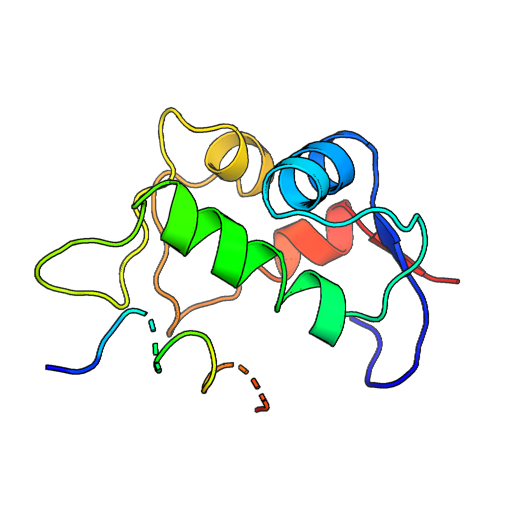 18.041 9.955 -0.539 1.00 25.84 102 ASN A O 1
ATOM 725 N N . LEU A 1 101 ? 19.671 9.603 -2.045 1.00 24.56 103 LEU A N 1
ATOM 726 C CA . LEU A 1 101 ? 19.093 8.358 -2.538 1.00 25.31 103 LEU A CA 1
ATOM 727 C C . LEU A 1 101 ? 20.069 7.213 -2.335 1.00 27.90 103 LEU A C 1
ATOM 728 O O . LEU A 1 101 ? 21.238 7.306 -2.724 1.00 31.72 103 LEU A O 1
ATOM 733 N N . VAL A 1 102 ? 19.582 6.140 -1.733 1.00 26.77 104 VAL A N 1
ATOM 734 C CA . VAL A 1 102 ? 20.311 4.880 -1.673 1.00 29.70 104 VAL A CA 1
ATOM 735 C C . VAL A 1 102 ? 19.898 4.059 -2.886 1.00 30.41 104 VAL A C 1
ATOM 736 O O . VAL A 1 102 ? 18.710 3.772 -3.077 1.00 28.63 104 VAL A O 1
ATOM 740 N N . ILE A 1 103 ? 20.872 3.684 -3.708 1.00 33.33 105 ILE A N 1
ATOM 741 C CA . ILE A 1 103 ? 20.590 2.921 -4.919 1.00 36.45 105 ILE A CA 1
ATOM 742 C C . ILE A 1 103 ? 20.430 1.451 -4.551 1.00 39.89 105 ILE A C 1
ATOM 743 O O . ILE A 1 103 ? 21.323 0.847 -3.950 1.00 40.96 105 ILE A O 1
ATOM 748 N N . LEU A 1 104 ? 19.289 0.875 -4.912 1.00 43.31 106 LEU A N 1
ATOM 749 C CA . LEU A 1 104 ? 19.019 -0.527 -4.628 1.00 46.38 106 LEU A CA 1
ATOM 750 C C . LEU A 1 104 ? 19.298 -1.386 -5.856 1.00 53.28 106 LEU A C 1
ATOM 751 O O . LEU A 1 104 ? 19.434 -0.880 -6.972 1.00 55.54 106 LEU A O 1
ATOM 757 N N . GLN B 2 3 ? 4.995 32.015 -20.767 1.00 65.43 16 GLN B N 1
ATOM 758 C CA . GLN B 2 3 ? 3.674 31.866 -20.160 1.00 63.21 16 GLN B CA 1
ATOM 759 C C . GLN B 2 3 ? 3.415 30.422 -19.733 1.00 58.91 16 GLN B C 1
ATOM 760 O O . GLN B 2 3 ? 2.285 30.055 -19.401 1.00 60.00 16 GLN B O 1
ATOM 762 N N . GLU B 2 4 ? 4.460 29.598 -19.732 1.00 51.59 17 GLU B N 1
ATOM 763 C CA . GLU B 2 4 ? 4.293 28.202 -19.358 1.00 43.56 17 GLU B CA 1
ATOM 764 C C . GLU B 2 4 ? 4.251 28.050 -17.842 1.00 33.90 17 GLU B C 1
ATOM 765 O O . GLU B 2 4 ? 4.910 28.790 -17.101 1.00 33.55 17 GLU B O 1
ATOM 771 N N . THR B 2 5 ? 3.456 27.091 -17.387 1.00 27.98 18 THR B N 1
ATOM 772 C CA . THR B 2 5 ? 3.264 26.896 -15.961 1.00 23.27 18 THR B CA 1
ATOM 773 C C . THR B 2 5 ? 4.372 26.033 -15.376 1.00 19.33 18 THR B C 1
ATOM 774 O O . THR B 2 5 ? 5.040 25.266 -16.079 1.00 19.07 18 THR B O 1
ATOM 778 N N . PHE B 2 6 ? 4.538 26.150 -14.059 1.00 18.39 19 PHE B N 1
ATOM 779 C CA . PHE B 2 6 ? 5.512 25.334 -13.347 1.00 16.82 19 PHE B CA 1
ATOM 780 C C . PHE B 2 6 ? 5.269 23.856 -13.638 1.00 17.38 19 PHE B C 1
ATOM 781 O O . PHE B 2 6 ? 6.189 23.092 -13.949 1.00 16.24 19 PHE B O 1
ATOM 801 N N . ASP B 2 8 ? 4.025 22.480 -16.295 1.00 19.14 21 ASP B N 1
ATOM 802 C CA . ASP B 2 8 ? 4.484 21.975 -17.573 1.00 20.28 21 ASP B CA 1
ATOM 803 C C . ASP B 2 8 ? 6.013 21.941 -17.646 1.00 19.39 21 ASP B C 1
ATOM 804 O O . ASP B 2 8 ? 6.607 21.045 -18.266 1.00 20.59 21 ASP B O 1
ATOM 809 N N . LEU B 2 9 ? 6.648 22.926 -17.012 1.00 18.21 22 LEU B N 1
ATOM 810 C CA . LEU B 2 9 ? 8.103 23.003 -17.056 1.00 18.10 22 LEU B CA 1
ATOM 811 C C . LEU B 2 9 ? 8.738 21.836 -16.311 1.00 17.43 22 LEU B C 1
ATOM 812 O O . LEU B 2 9 ? 9.699 21.224 -16.795 1.00 18.47 22 LEU B O 1
ATOM 817 N N . TRP B 2 10 ? 8.201 21.496 -15.140 1.00 16.39 23 TRP B N 1
ATOM 818 C CA . TRP B 2 10 ? 8.734 20.368 -14.392 1.00 17.06 23 TRP B CA 1
ATOM 819 C C . TRP B 2 10 ? 8.526 19.065 -15.147 1.00 18.85 23 TRP B C 1
ATOM 820 O O . TRP B 2 10 ? 9.427 18.219 -15.198 1.00 18.93 23 TRP B O 1
ATOM 831 N N . LYS B 2 11 ? 7.346 18.881 -15.737 1.00 19.15 24 LYS B N 1
ATOM 832 C CA . LYS B 2 11 ? 7.082 17.668 -16.501 1.00 22.16 24 LYS B CA 1
ATOM 833 C C . LYS B 2 11 ? 8.063 17.525 -17.657 1.00 20.91 24 LYS B C 1
ATOM 834 O O . LYS B 2 11 ? 8.540 16.421 -17.939 1.00 20.92 24 LYS B O 1
ATOM 840 N N A LEU B 2 12 ? 8.378 18.626 -18.344 0.67 19.56 25 LEU B N 1
ATOM 841 N N B LEU B 2 12 ? 8.367 18.636 -18.332 0.33 21.21 25 LEU B N 1
ATOM 842 C CA A LEU B 2 12 ? 9.347 18.541 -19.435 0.67 21.92 25 LEU B CA 1
ATOM 843 C CA B LEU B 2 12 ? 9.344 18.616 -19.415 0.33 22.73 25 LEU B CA 1
ATOM 844 C C A LEU B 2 12 ? 10.684 18.003 -18.939 0.67 20.36 25 LEU B C 1
ATOM 845 C C B LEU B 2 12 ? 10.671 18.036 -18.944 0.33 22.09 25 LEU B C 1
ATOM 846 O O A LEU B 2 12 ? 11.323 17.190 -19.616 0.67 22.54 25 LEU B O 1
ATOM 847 O O B LEU B 2 12 ? 11.288 17.224 -19.643 0.33 23.40 25 LEU B O 1
ATOM 856 N N . GLU B 2 13 ? 11.125 18.441 -17.763 1.00 20.07 26 GLU B N 1
ATOM 857 C CA . GLU B 2 13 ? 12.385 17.950 -17.219 1.00 20.12 26 GLU B CA 1
ATOM 858 C C . GLU B 2 13 ? 12.266 16.487 -16.803 1.00 20.32 26 GLU B C 1
ATOM 859 O O . GLU B 2 13 ? 13.108 15.654 -17.161 1.00 21.70 26 GLU B O 1
ATOM 874 N N . GLU B 2 15 ? 10.389 14.107 -17.785 1.00 24.60 28 GLU B N 1
ATOM 875 C CA . GLU B 2 15 ? 10.221 13.147 -18.866 1.00 28.73 28 GLU B CA 1
ATOM 876 C C . GLU B 2 15 ? 11.372 13.146 -19.857 1.00 32.15 28 GLU B C 1
ATOM 877 O O . GLU B 2 15 ? 11.346 12.383 -20.810 1.00 32.66 28 GLU B O 1
ATOM 883 N N . ASN B 2 16 ? 12.363 14.010 -19.656 1.00 31.90 29 ASN B N 1
ATOM 884 C CA . ASN B 2 16 ? 13.451 14.140 -20.627 1.00 37.09 29 ASN B CA 1
ATOM 885 C C . ASN B 2 16 ? 14.484 13.028 -20.493 1.00 44.37 29 ASN B C 1
ATOM 886 O O . ASN B 2 16 ? 14.402 12.193 -19.593 1.00 48.70 29 ASN B O 1
#